Protein AF-A0A454XXC0-F1 (afdb_monomer_lite)

Organism: Pristionchus pacificus (NCBI:txid54126)

Sequence (74 aa):
MARGQQKLQSQQKNAEKMAKLKKAQGSDQKTAAQAALTYKCSVCMAQMPDPKTYKQHFENKHPKAALPAELVEA

Radius of gyration: 24.83 Å; chains: 1; bounding box: 59×27×56 Å

Structure (mmCIF, N/CA/C/O backbone):
data_AF-A0A454XXC0-F1
#
_entry.id   AF-A0A454XXC0-F1
#
loop_
_atom_site.group_PDB
_atom_site.id
_atom_site.type_symbol
_atom_site.label_atom_id
_atom_site.label_alt_id
_atom_site.label_comp_id
_atom_site.label_asym_id
_atom_site.label_entity_id
_atom_site.label_seq_id
_atom_site.pdbx_PDB_ins_code
_atom_site.Cartn_x
_atom_site.Cartn_y
_atom_site.Cartn_z
_atom_site.occupancy
_atom_site.B_iso_or_equiv
_atom_site.auth_seq_id
_atom_site.auth_comp_id
_atom_site.auth_asym_id
_atom_site.auth_atom_id
_atom_site.pdbx_PDB_model_num
ATOM 1 N N . MET A 1 1 ? -41.585 14.564 35.187 1.00 56.19 1 MET A N 1
ATOM 2 C CA . MET A 1 1 ? -40.384 14.820 34.353 1.00 56.19 1 MET A CA 1
ATOM 3 C C . MET A 1 1 ? -39.365 13.651 34.346 1.00 56.19 1 MET A C 1
ATOM 5 O O . MET A 1 1 ? -38.184 13.885 34.146 1.00 56.19 1 MET A O 1
ATOM 9 N N . ALA A 1 2 ? -39.784 12.376 34.457 1.00 58.59 2 ALA A N 1
ATOM 10 C CA . ALA A 1 2 ? -38.863 11.219 34.539 1.00 58.59 2 ALA A CA 1
ATOM 11 C C . ALA A 1 2 ? -38.366 10.661 33.181 1.00 58.59 2 ALA A C 1
ATOM 13 O O . ALA A 1 2 ? -37.317 10.026 33.109 1.00 58.59 2 ALA A O 1
ATOM 14 N N . ARG A 1 3 ? -39.080 10.932 32.075 1.00 70.12 3 ARG A N 1
ATOM 15 C CA . ARG A 1 3 ? -38.701 10.442 30.730 1.00 70.12 3 ARG A CA 1
ATOM 16 C C . ARG A 1 3 ? -37.455 11.122 30.149 1.00 70.12 3 ARG A C 1
ATOM 18 O O . ARG A 1 3 ? -36.745 10.518 29.351 1.00 70.12 3 ARG A O 1
ATOM 25 N N . GLY A 1 4 ? -37.174 12.365 30.548 1.00 78.12 4 GLY A N 1
ATOM 26 C CA . GLY A 1 4 ? -36.023 13.119 30.037 1.00 78.12 4 GLY A CA 1
ATOM 27 C C . GLY A 1 4 ? -34.689 12.535 30.501 1.00 78.12 4 GLY A C 1
ATOM 28 O O . GLY A 1 4 ? -33.762 12.387 29.708 1.00 78.12 4 GLY A O 1
ATOM 29 N N . GLN A 1 5 ? -34.617 12.118 31.765 1.00 79.94 5 GLN A N 1
ATOM 30 C CA . GLN A 1 5 ? -33.386 11.612 32.370 1.00 79.94 5 GLN A CA 1
ATOM 31 C C . GLN A 1 5 ? -32.989 10.238 31.805 1.00 79.94 5 GLN A C 1
ATOM 33 O O . GLN A 1 5 ? -31.822 10.019 31.484 1.00 79.94 5 GLN A O 1
ATOM 38 N N . GLN A 1 6 ? -33.963 9.354 31.553 1.00 80.50 6 GLN A N 1
ATOM 39 C CA . GLN A 1 6 ? -33.726 8.101 30.822 1.00 80.50 6 GLN A CA 1
ATOM 40 C C . GLN A 1 6 ? -33.249 8.341 29.379 1.00 80.50 6 GLN A C 1
ATOM 42 O O . GLN A 1 6 ? -32.369 7.626 28.890 1.00 80.50 6 GLN A O 1
ATOM 47 N N . LYS A 1 7 ? -33.773 9.369 28.695 1.00 82.88 7 LYS A N 1
ATOM 48 C CA . LYS A 1 7 ? -33.333 9.742 27.339 1.00 82.88 7 LYS A CA 1
ATOM 49 C C . LYS A 1 7 ? -31.902 10.300 27.322 1.00 82.88 7 LYS A C 1
ATOM 51 O O . LYS A 1 7 ? -31.142 10.027 26.397 1.00 82.88 7 LYS A O 1
ATOM 56 N N . LEU A 1 8 ? -31.508 11.068 28.333 1.00 81.06 8 LEU A N 1
ATOM 57 C CA . LEU A 1 8 ? -30.137 11.575 28.464 1.00 81.06 8 LEU A CA 1
ATOM 58 C C . LEU A 1 8 ? -29.141 10.454 28.774 1.00 81.06 8 LEU A C 1
ATOM 60 O O . LEU A 1 8 ? -28.101 10.359 28.125 1.00 81.06 8 LEU A O 1
ATOM 64 N N . GLN A 1 9 ? -29.491 9.556 29.695 1.00 85.12 9 GLN A N 1
ATOM 65 C CA . GLN A 1 9 ? -28.612 8.454 30.078 1.00 85.12 9 GLN A CA 1
ATOM 66 C C . GLN A 1 9 ? -28.405 7.446 28.933 1.00 85.12 9 GLN A C 1
ATOM 68 O O . GLN A 1 9 ? -27.306 6.923 28.753 1.00 85.12 9 GLN A O 1
ATOM 73 N N . SER A 1 10 ? -29.439 7.188 28.126 1.00 82.44 10 SER A N 1
ATOM 74 C CA . SER A 1 10 ? -29.325 6.328 26.938 1.00 82.44 10 SER A CA 1
ATOM 75 C C . SER A 1 10 ? -28.479 6.961 25.827 1.00 82.44 10 SER A C 1
ATOM 77 O O . SER A 1 10 ? -27.650 6.268 25.238 1.00 82.44 10 SER A O 1
ATOM 79 N N . GLN A 1 11 ? -28.610 8.271 25.587 1.00 82.62 11 GLN A N 1
ATOM 80 C CA . GLN A 1 11 ? -27.767 8.988 24.622 1.00 82.62 11 GLN A CA 1
ATOM 81 C C . GLN A 1 11 ? -26.290 9.003 25.034 1.00 82.62 11 GLN A C 1
ATOM 83 O O . GLN A 1 11 ? -25.436 8.722 24.195 1.00 82.62 11 GLN A O 1
ATOM 88 N N . GLN A 1 12 ? -25.984 9.243 26.315 1.00 85.38 12 GLN A N 1
ATOM 89 C CA . GLN A 1 12 ? -24.607 9.190 26.826 1.00 85.38 12 GLN A CA 1
ATOM 90 C C . GLN A 1 12 ? -23.992 7.798 26.647 1.00 85.38 12 GLN A C 1
ATOM 92 O O . GLN A 1 12 ? -22.924 7.673 26.052 1.00 85.38 12 GLN A O 1
ATOM 97 N N . LYS A 1 13 ? -24.713 6.738 27.036 1.00 87.69 13 LYS A N 1
ATOM 98 C CA . LYS A 1 13 ? -24.241 5.355 26.861 1.00 87.69 13 LYS A CA 1
ATOM 99 C C . LYS A 1 13 ? -23.994 4.995 25.395 1.00 87.69 13 LYS A C 1
ATOM 101 O O . LYS A 1 13 ? -23.060 4.252 25.102 1.00 87.69 13 LYS A O 1
ATOM 106 N N . ASN A 1 14 ? -24.814 5.493 24.469 1.00 84.50 14 ASN A N 1
ATOM 107 C CA . ASN A 1 14 ? -24.626 5.220 23.045 1.00 84.50 14 ASN A CA 1
ATOM 108 C C . ASN A 1 14 ? -23.441 6.005 22.460 1.00 84.50 14 ASN A C 1
ATOM 110 O O . ASN A 1 14 ? -22.639 5.445 21.715 1.00 84.50 14 ASN A O 1
ATOM 114 N N . ALA A 1 15 ? -23.282 7.273 22.848 1.00 83.44 15 ALA A N 1
ATOM 115 C CA . ALA A 1 15 ? -22.137 8.090 22.461 1.00 83.44 15 ALA A CA 1
ATOM 116 C C . ALA A 1 15 ? -20.816 7.493 22.972 1.00 83.44 15 ALA A C 1
ATOM 118 O O . ALA A 1 15 ? -19.854 7.397 22.213 1.00 83.44 15 ALA A O 1
ATOM 119 N N . GLU A 1 16 ? -20.782 7.004 24.214 1.00 84.00 16 GLU A N 1
ATOM 120 C CA . GLU A 1 16 ? -19.612 6.320 24.771 1.00 84.00 16 GLU A CA 1
ATOM 121 C C . GLU A 1 16 ? -19.295 5.012 24.044 1.00 84.00 16 GLU A C 1
ATOM 123 O O . GLU A 1 16 ? -18.127 4.729 23.780 1.00 84.00 16 GLU A O 1
ATOM 128 N N . LYS A 1 17 ? -20.308 4.215 23.680 1.00 83.69 17 LYS A N 1
ATOM 129 C CA . LYS A 1 17 ? -20.106 3.001 22.872 1.00 83.69 17 LYS A CA 1
ATOM 130 C C . LYS A 1 17 ? -19.536 3.338 21.498 1.00 83.69 17 LYS A C 1
ATOM 132 O O . LYS A 1 17 ? -18.558 2.723 21.093 1.00 83.69 17 LYS A O 1
ATOM 137 N N . MET A 1 18 ? -20.084 4.343 20.820 1.00 77.19 18 MET A N 1
ATOM 138 C CA . MET A 1 18 ? -19.591 4.798 19.517 1.00 77.19 18 MET A CA 1
ATOM 139 C C . MET A 1 18 ? -18.167 5.357 19.610 1.00 77.19 18 MET A C 1
ATOM 141 O O . MET A 1 18 ? -17.341 5.065 18.752 1.00 77.19 18 MET A O 1
ATOM 145 N N . ALA A 1 19 ? -17.842 6.108 20.664 1.00 76.69 19 ALA A N 1
ATOM 146 C CA . ALA A 1 19 ? -16.490 6.606 20.901 1.00 76.69 19 ALA A CA 1
ATOM 147 C C . ALA A 1 19 ? -15.503 5.463 21.182 1.00 76.69 19 ALA A C 1
ATOM 149 O O . ALA A 1 19 ? -14.402 5.464 20.638 1.00 76.69 19 ALA A O 1
ATOM 150 N N . LYS A 1 20 ? -15.900 4.456 21.972 1.00 76.12 20 LYS A N 1
ATOM 151 C CA . LYS A 1 20 ? -15.090 3.255 22.229 1.00 76.12 20 LYS A CA 1
ATOM 152 C C . LYS A 1 20 ? -14.883 2.427 20.964 1.00 76.12 20 LYS A C 1
ATOM 154 O O . LYS A 1 20 ? -13.763 2.001 20.724 1.00 76.12 20 LYS A O 1
ATOM 159 N N . LEU A 1 21 ? -15.913 2.263 20.133 1.00 70.06 21 LEU A N 1
ATOM 160 C CA . LEU A 1 21 ? -15.810 1.582 18.839 1.00 70.06 21 LEU A CA 1
ATOM 161 C C . LEU A 1 21 ? -14.871 2.327 17.884 1.00 70.06 21 LEU A C 1
ATOM 163 O O . LEU A 1 21 ? -13.970 1.709 17.335 1.00 70.06 21 LEU A O 1
ATOM 167 N N . LYS A 1 22 ? -14.996 3.656 17.767 1.00 65.81 22 LYS A N 1
ATOM 168 C CA . LYS A 1 22 ? -14.084 4.489 16.961 1.00 65.81 22 LYS A CA 1
ATOM 169 C C . LYS A 1 22 ? -12.639 4.464 17.465 1.00 65.81 22 LYS A C 1
ATOM 171 O O . LYS A 1 22 ? -11.722 4.605 16.673 1.00 65.81 22 LYS A O 1
ATOM 176 N N . LYS A 1 23 ? -12.430 4.303 18.775 1.00 64.81 23 LYS A N 1
ATOM 177 C CA . LYS A 1 23 ? -11.094 4.197 19.382 1.00 64.81 23 LYS A CA 1
ATOM 178 C C . LYS A 1 23 ? -10.513 2.780 19.272 1.00 64.81 23 LYS A C 1
ATOM 180 O O . LYS A 1 23 ? -9.298 2.630 19.262 1.00 64.81 23 LYS A O 1
ATOM 185 N N . ALA A 1 24 ? -11.376 1.762 19.202 1.00 63.72 24 ALA A N 1
ATOM 186 C CA . ALA A 1 24 ? -11.020 0.354 19.015 1.00 63.72 24 ALA A CA 1
ATOM 187 C C . ALA A 1 24 ? -10.801 -0.021 17.540 1.00 63.72 24 ALA A C 1
ATOM 189 O O . ALA A 1 24 ? -10.002 -0.912 17.258 1.00 63.72 24 ALA A O 1
ATOM 190 N N . GLN A 1 25 ? -11.435 0.689 16.600 1.00 61.94 25 GLN A N 1
ATOM 191 C CA . GLN A 1 25 ? -10.965 0.809 15.219 1.00 61.94 25 GLN A CA 1
ATOM 192 C C . GLN A 1 25 ? -9.656 1.609 15.241 1.00 61.94 25 GLN A C 1
ATOM 194 O O . GLN A 1 25 ? -9.607 2.802 14.951 1.00 61.94 25 GLN A O 1
ATOM 199 N N . GLY A 1 26 ? -8.582 0.952 15.683 1.00 56.81 26 GLY A N 1
ATOM 200 C CA . GLY A 1 26 ? -7.229 1.450 15.499 1.00 56.81 26 GLY A CA 1
ATOM 201 C C . GLY A 1 26 ? -7.068 1.835 14.035 1.00 56.81 26 GLY A C 1
ATOM 202 O O . GLY A 1 26 ? -7.479 1.071 13.165 1.00 56.81 26 GLY A O 1
ATOM 203 N N . SER A 1 27 ? -6.550 3.044 13.811 1.00 59.28 27 SER A N 1
ATOM 204 C CA . SER A 1 27 ? -6.362 3.662 12.500 1.00 59.28 27 SER A CA 1
ATOM 205 C C . SER A 1 27 ? -6.081 2.614 11.423 1.00 59.28 27 SER A C 1
ATOM 207 O O . SER A 1 27 ? -5.163 1.805 11.576 1.00 59.28 27 SER A O 1
ATOM 209 N N . ASP A 1 28 ? -6.878 2.656 10.355 1.00 59.97 28 ASP A N 1
ATOM 210 C CA . ASP A 1 28 ? -6.842 1.864 9.117 1.00 59.97 28 ASP A CA 1
ATOM 211 C C . ASP A 1 28 ? -5.490 1.913 8.356 1.00 59.97 28 ASP A C 1
ATOM 213 O O . ASP A 1 28 ? -5.408 1.740 7.149 1.00 59.97 28 ASP A O 1
ATOM 217 N N . GLN A 1 29 ? -4.369 2.104 9.049 1.00 58.38 29 GLN A N 1
ATOM 218 C CA . GLN A 1 29 ? -3.009 2.089 8.517 1.00 58.38 29 GLN A CA 1
ATOM 219 C C . GLN A 1 29 ? -2.712 0.804 7.741 1.00 58.38 29 GLN A C 1
ATOM 221 O O . GLN A 1 29 ? -1.978 0.835 6.762 1.00 58.38 29 GLN A O 1
ATOM 226 N N . LYS A 1 30 ? -3.299 -0.333 8.138 1.00 60.31 30 LYS A N 1
ATOM 227 C CA . LYS A 1 30 ? -3.114 -1.609 7.430 1.00 60.31 30 LYS A CA 1
ATOM 228 C C . LYS A 1 30 ? -3.821 -1.649 6.077 1.00 60.31 30 LYS A C 1
ATOM 230 O O . LYS A 1 30 ? -3.297 -2.271 5.158 1.00 60.31 30 LYS A O 1
ATOM 235 N N . THR A 1 31 ? -4.997 -1.039 5.959 1.00 61.62 31 THR A N 1
ATOM 236 C CA . THR A 1 31 ? -5.748 -0.967 4.697 1.00 61.62 31 THR A CA 1
ATOM 237 C C . THR A 1 31 ? -5.176 0.139 3.811 1.00 61.62 31 THR A C 1
ATOM 239 O O . THR A 1 31 ? -4.975 -0.086 2.622 1.00 61.62 31 THR A O 1
ATOM 242 N N . ALA A 1 32 ? -4.760 1.265 4.396 1.00 59.72 32 ALA A N 1
ATOM 243 C CA . ALA A 1 32 ? -4.025 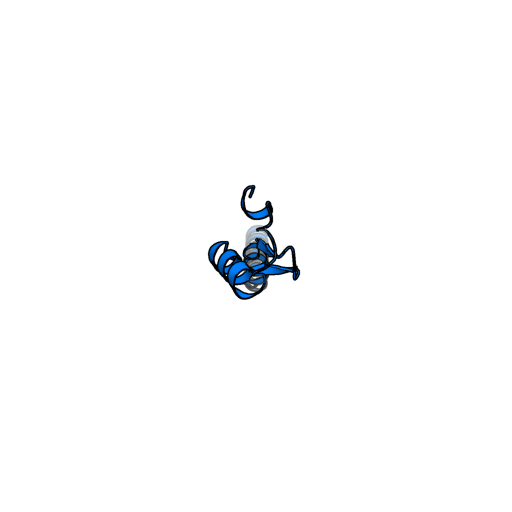2.324 3.706 1.00 59.72 32 ALA A CA 1
ATOM 244 C C . ALA A 1 32 ? -2.662 1.849 3.161 1.00 59.72 32 ALA A C 1
ATOM 246 O O . ALA A 1 32 ? -2.320 2.156 2.024 1.00 59.72 32 ALA A O 1
ATOM 247 N N . ALA A 1 33 ? -1.905 1.050 3.922 1.00 60.91 33 ALA A N 1
ATOM 248 C CA . ALA A 1 33 ? -0.630 0.488 3.467 1.00 60.91 33 ALA A CA 1
ATOM 249 C C . ALA A 1 33 ? -0.799 -0.529 2.326 1.00 60.91 33 ALA A C 1
ATOM 251 O O . ALA A 1 33 ? 0.049 -0.602 1.445 1.00 60.91 33 ALA A O 1
ATOM 252 N N . GLN A 1 34 ? -1.898 -1.291 2.315 1.00 61.81 34 GLN A N 1
ATOM 253 C CA . GLN A 1 34 ? -2.226 -2.183 1.197 1.00 61.81 34 GLN A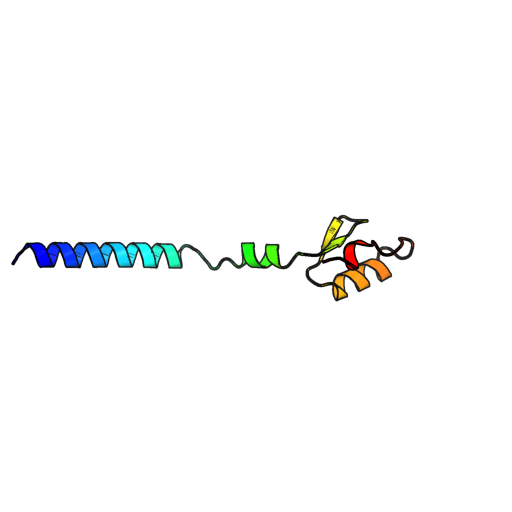 CA 1
ATOM 254 C C . GLN A 1 34 ? -2.668 -1.398 -0.041 1.00 61.81 34 GLN A C 1
ATOM 256 O O . GLN A 1 34 ? -2.267 -1.743 -1.146 1.00 61.81 34 GLN A O 1
ATOM 261 N N . ALA A 1 35 ? -3.423 -0.310 0.140 1.00 61.53 35 ALA A N 1
ATOM 262 C CA . ALA A 1 35 ? -3.778 0.601 -0.947 1.00 61.53 35 ALA A CA 1
ATOM 263 C C . ALA A 1 35 ? -2.558 1.333 -1.532 1.00 61.53 35 ALA A C 1
ATOM 265 O O . ALA A 1 35 ? -2.595 1.744 -2.686 1.00 61.53 35 ALA A O 1
ATOM 266 N N . ALA A 1 36 ? -1.478 1.475 -0.760 1.00 61.19 36 ALA A N 1
ATOM 267 C CA . ALA A 1 36 ? -0.229 2.063 -1.226 1.00 61.19 36 ALA A CA 1
ATOM 268 C C . ALA A 1 36 ? 0.625 1.105 -2.075 1.00 61.19 36 ALA A C 1
ATOM 270 O O . ALA A 1 36 ? 1.549 1.572 -2.721 1.00 61.19 36 ALA A O 1
ATOM 271 N N . LEU A 1 37 ? 0.354 -0.206 -2.096 1.00 65.75 37 LEU A N 1
ATOM 272 C CA . LEU A 1 37 ? 1.108 -1.195 -2.882 1.00 65.75 37 LEU A CA 1
ATOM 273 C C . LEU A 1 37 ? 0.447 -1.437 -4.246 1.00 65.75 37 LEU A C 1
ATOM 275 O O . LEU A 1 37 ? -0.072 -2.517 -4.527 1.00 65.75 37 LEU A O 1
ATOM 279 N N . THR A 1 38 ? 0.450 -0.412 -5.093 1.00 71.31 38 THR A N 1
ATOM 280 C CA . THR A 1 38 ? -0.273 -0.403 -6.373 1.00 71.31 38 THR A CA 1
ATOM 281 C C . THR A 1 38 ? 0.459 -1.110 -7.514 1.00 71.31 38 THR A C 1
ATOM 283 O O . THR A 1 38 ? -0.197 -1.669 -8.389 1.00 71.31 38 THR A O 1
ATOM 286 N N . TYR A 1 39 ? 1.795 -1.147 -7.517 1.00 73.75 39 TYR A N 1
ATOM 287 C CA . TYR A 1 39 ? 2.562 -1.671 -8.653 1.00 73.75 39 TYR A CA 1
ATOM 288 C C . TYR A 1 39 ? 3.064 -3.087 -8.389 1.00 73.75 39 TYR A C 1
ATOM 290 O O . TYR A 1 39 ? 3.774 -3.330 -7.416 1.00 73.75 39 TYR A O 1
ATOM 298 N N . LYS A 1 40 ? 2.757 -4.037 -9.274 1.00 78.56 40 LYS A N 1
ATOM 299 C CA . LYS A 1 40 ? 3.205 -5.433 -9.162 1.00 78.56 40 LYS A CA 1
ATOM 300 C C . LYS A 1 40 ? 4.196 -5.782 -10.270 1.00 78.56 40 LYS A C 1
ATOM 302 O O . LYS A 1 40 ? 3.930 -5.556 -11.442 1.00 78.56 40 LYS A O 1
ATOM 307 N N . CYS A 1 41 ? 5.322 -6.394 -9.909 1.00 80.62 41 CYS A N 1
ATOM 308 C CA . CYS A 1 41 ? 6.320 -6.865 -10.868 1.00 80.62 41 CYS A CA 1
ATOM 309 C C . CYS A 1 41 ? 5.815 -8.072 -11.655 1.00 80.62 41 CYS A C 1
ATOM 311 O O . CYS A 1 41 ? 5.452 -9.093 -11.076 1.00 80.62 41 CYS A O 1
ATOM 313 N N . SER A 1 42 ? 5.848 -7.988 -12.983 1.00 76.69 42 SER A N 1
ATOM 314 C CA . SER A 1 42 ? 5.444 -9.086 -13.869 1.00 76.69 42 SER A CA 1
ATOM 315 C C . SER A 1 42 ? 6.384 -10.296 -13.813 1.00 76.69 42 SER A C 1
ATOM 317 O O . SER A 1 42 ? 5.958 -11.410 -14.101 1.00 76.69 42 SER A O 1
ATOM 319 N N . VAL A 1 43 ? 7.648 -10.098 -13.422 1.00 78.44 43 VAL A N 1
ATOM 320 C CA . VAL A 1 43 ? 8.672 -11.154 -13.435 1.00 78.44 43 VAL A CA 1
ATOM 321 C C . VAL A 1 43 ? 8.748 -11.892 -12.098 1.00 78.44 43 VAL A C 1
ATOM 323 O O . VAL A 1 43 ? 8.755 -13.118 -12.074 1.00 78.44 43 VAL A O 1
ATOM 326 N N . CYS A 1 44 ? 8.800 -11.167 -10.977 1.00 84.12 44 CYS A N 1
ATOM 327 C CA . CYS A 1 44 ? 8.951 -11.764 -9.643 1.00 84.12 44 CYS A CA 1
ATOM 328 C C . CYS A 1 44 ? 7.756 -11.540 -8.706 1.00 84.12 44 CYS A C 1
ATOM 330 O O . CYS A 1 44 ? 7.806 -11.955 -7.552 1.00 84.12 44 CYS A O 1
ATOM 332 N N . MET A 1 45 ? 6.687 -10.887 -9.173 1.00 78.44 45 MET A N 1
ATOM 333 C CA . MET A 1 45 ? 5.470 -10.598 -8.400 1.00 78.44 45 MET A CA 1
ATOM 334 C C . MET A 1 45 ? 5.662 -9.725 -7.150 1.00 78.44 45 MET A C 1
ATOM 336 O O . MET A 1 45 ? 4.720 -9.576 -6.372 1.00 78.44 45 MET A O 1
ATOM 340 N N . ALA A 1 46 ? 6.831 -9.101 -6.977 1.00 80.44 46 ALA A N 1
ATOM 341 C CA . ALA A 1 46 ? 7.066 -8.123 -5.919 1.00 80.44 46 ALA A CA 1
ATOM 342 C C . ALA A 1 46 ? 6.123 -6.916 -6.062 1.00 80.44 46 ALA A C 1
ATOM 344 O O . ALA A 1 46 ? 5.949 -6.395 -7.165 1.00 80.44 46 ALA A O 1
ATOM 345 N N . GLN A 1 47 ? 5.529 -6.478 -4.952 1.00 77.81 47 GLN A N 1
ATOM 346 C CA . GLN A 1 47 ? 4.686 -5.284 -4.898 1.00 77.81 47 GLN A CA 1
ATOM 347 C C . GLN A 1 47 ? 5.525 -4.072 -4.488 1.00 77.81 47 GLN A C 1
ATOM 349 O O . GLN A 1 47 ? 6.255 -4.127 -3.499 1.00 77.81 47 GLN A O 1
ATOM 354 N N . MET A 1 48 ? 5.417 -2.987 -5.246 1.00 79.00 48 MET A N 1
ATOM 355 C CA . MET A 1 48 ? 6.145 -1.743 -5.050 1.00 79.00 48 MET A CA 1
ATOM 356 C C . MET A 1 48 ? 5.150 -0.592 -4.882 1.00 79.00 48 MET A C 1
ATOM 358 O O . MET A 1 48 ? 4.164 -0.532 -5.619 1.00 79.00 48 MET A O 1
ATOM 362 N N . PRO A 1 49 ? 5.401 0.331 -3.941 1.00 79.06 49 PRO A N 1
ATOM 363 C CA . PRO A 1 49 ? 4.473 1.424 -3.688 1.00 79.06 49 PRO A CA 1
ATOM 364 C C . PRO A 1 49 ? 4.582 2.577 -4.690 1.00 79.06 49 PRO A C 1
ATOM 366 O O . PRO A 1 49 ? 3.617 3.297 -4.916 1.00 79.06 49 PRO A O 1
ATOM 369 N N . ASP A 1 50 ? 5.742 2.728 -5.334 1.00 74.44 50 ASP A N 1
ATOM 370 C CA . ASP A 1 50 ? 6.021 3.856 -6.219 1.00 74.44 50 ASP A CA 1
ATOM 371 C C . ASP A 1 50 ? 6.572 3.389 -7.573 1.00 74.44 50 ASP A C 1
ATOM 373 O O . ASP A 1 50 ? 7.428 2.492 -7.621 1.00 74.44 50 ASP A O 1
ATOM 377 N N . PRO A 1 51 ? 6.209 4.069 -8.676 1.00 76.56 51 PRO A N 1
ATOM 378 C CA . PRO A 1 51 ? 6.699 3.730 -10.011 1.00 76.56 51 PRO A CA 1
ATOM 379 C C . PRO A 1 51 ? 8.212 3.967 -10.145 1.00 76.56 51 PRO A C 1
ATOM 381 O O . PRO A 1 51 ? 8.900 3.272 -10.894 1.00 76.56 51 PRO A O 1
ATOM 384 N N . LYS A 1 52 ? 8.777 4.903 -9.368 1.00 80.50 52 LYS A N 1
ATOM 385 C CA . LYS A 1 52 ? 10.227 5.148 -9.316 1.00 80.50 52 LYS A CA 1
ATOM 386 C C . LYS A 1 52 ? 10.980 3.938 -8.762 1.00 80.50 52 LYS A C 1
ATOM 388 O O . LYS A 1 52 ? 11.968 3.502 -9.353 1.00 80.50 52 LYS A O 1
ATOM 393 N N . THR A 1 53 ? 10.499 3.386 -7.650 1.00 82.50 53 THR A N 1
ATOM 394 C CA . THR A 1 53 ? 11.096 2.205 -7.015 1.00 82.50 53 THR A CA 1
ATOM 395 C C . THR A 1 53 ? 10.893 0.968 -7.890 1.00 82.50 53 THR A C 1
ATOM 397 O O . THR A 1 53 ? 11.783 0.127 -7.988 1.00 82.50 53 THR A O 1
ATOM 400 N N . TYR A 1 54 ? 9.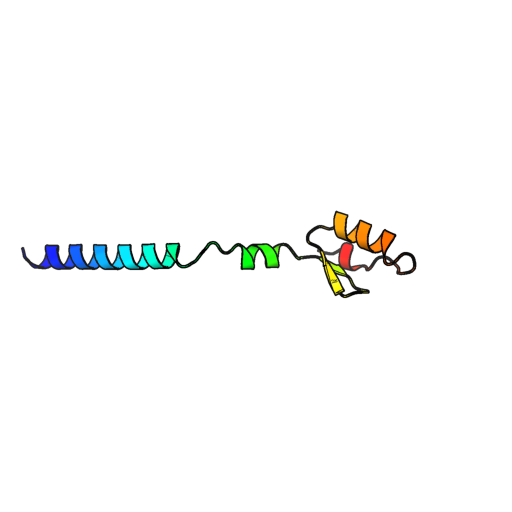769 0.897 -8.606 1.00 79.75 54 TYR A N 1
ATOM 401 C CA . TYR A 1 54 ? 9.501 -0.135 -9.602 1.00 79.75 54 TYR A CA 1
ATOM 402 C C . TYR A 1 54 ? 10.480 -0.094 -10.790 1.00 79.75 54 TYR A C 1
ATOM 404 O O . TYR A 1 54 ? 11.054 -1.122 -11.149 1.00 79.75 54 TYR A O 1
ATOM 412 N N . LYS A 1 55 ? 10.769 1.090 -11.347 1.00 78.06 55 LYS A N 1
ATOM 413 C CA . LYS A 1 55 ? 11.766 1.258 -12.419 1.00 78.06 55 LYS A CA 1
ATOM 414 C C . LYS A 1 55 ? 13.163 0.823 -11.971 1.00 78.06 55 LYS A C 1
ATOM 416 O O . LYS A 1 55 ? 13.804 0.021 -12.645 1.00 78.06 55 LYS A O 1
ATOM 421 N N . GLN A 1 56 ? 13.594 1.274 -10.792 1.00 83.12 56 GLN A N 1
ATOM 422 C CA . GLN A 1 56 ? 14.880 0.871 -10.212 1.00 83.12 56 GLN A CA 1
ATOM 423 C C . GLN A 1 56 ? 14.947 -0.635 -9.929 1.00 83.12 56 GLN A C 1
ATOM 425 O O . GLN A 1 56 ? 16.002 -1.252 -10.082 1.00 83.12 56 GLN A O 1
ATOM 430 N N . HIS A 1 57 ? 13.834 -1.245 -9.522 1.00 86.12 57 HIS A N 1
ATOM 431 C CA . HIS A 1 57 ? 13.735 -2.689 -9.345 1.00 86.12 57 HIS A CA 1
ATOM 432 C C . HIS A 1 57 ? 13.947 -3.428 -10.675 1.00 86.12 57 HIS A C 1
ATOM 434 O O . HIS A 1 57 ? 14.757 -4.354 -10.730 1.00 86.12 57 HIS A O 1
ATOM 440 N N . PHE A 1 58 ? 13.291 -2.990 -11.752 1.00 78.69 58 PHE A N 1
ATOM 441 C CA . PHE A 1 58 ? 13.432 -3.597 -13.078 1.00 78.69 58 PHE A CA 1
ATOM 442 C C . PHE A 1 58 ? 14.845 -3.461 -13.647 1.00 78.69 58 PHE A C 1
ATOM 444 O O . PHE A 1 58 ? 15.421 -4.460 -14.073 1.00 78.69 58 PHE A O 1
ATOM 451 N N . GLU A 1 59 ? 15.435 -2.268 -13.587 1.00 79.25 59 GLU A N 1
ATOM 452 C CA . GLU A 1 59 ? 16.780 -2.005 -14.117 1.00 79.25 59 GLU A CA 1
ATOM 453 C C . GLU A 1 59 ? 17.862 -2.839 -13.409 1.00 79.25 59 GLU A C 1
ATOM 455 O O . GLU A 1 59 ? 18.767 -3.358 -14.059 1.00 79.25 59 GLU A O 1
ATOM 460 N N . ASN A 1 60 ? 17.752 -3.030 -12.089 1.00 81.81 60 ASN A N 1
ATOM 461 C CA . ASN A 1 60 ? 18.767 -3.746 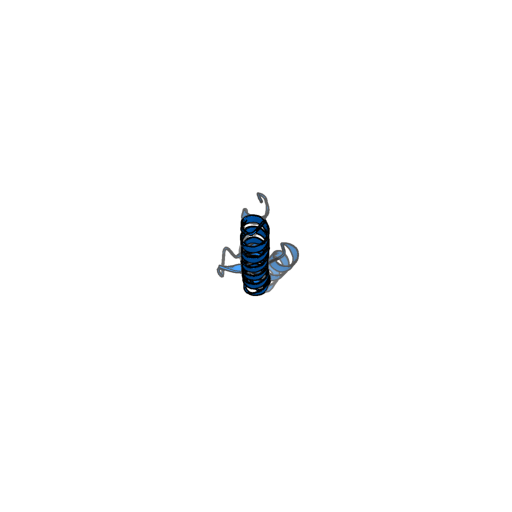-11.310 1.00 81.81 60 ASN A CA 1
ATOM 462 C C . ASN A 1 60 ? 18.545 -5.265 -11.227 1.00 81.81 60 ASN A C 1
ATOM 464 O O . ASN A 1 60 ? 19.512 -6.019 -11.111 1.00 81.81 60 ASN A O 1
ATOM 468 N N . LYS A 1 61 ? 17.289 -5.736 -11.2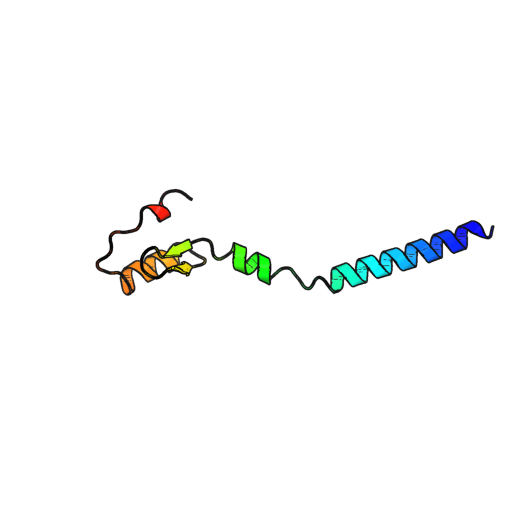06 1.00 77.75 61 LYS A N 1
ATOM 469 C CA . LYS A 1 61 ? 16.953 -7.159 -10.985 1.00 77.75 61 LYS A CA 1
ATOM 470 C C . LYS A 1 61 ? 16.498 -7.880 -12.248 1.00 77.75 61 LYS A C 1
ATOM 472 O O . LYS A 1 61 ? 16.650 -9.099 -12.327 1.00 77.75 61 LYS A O 1
ATOM 477 N N . HIS A 1 62 ? 15.988 -7.157 -13.242 1.00 79.00 62 HIS A N 1
ATOM 478 C CA . HIS A 1 62 ? 15.464 -7.723 -14.485 1.00 79.00 62 HIS A CA 1
ATOM 479 C C . HIS A 1 62 ? 16.081 -7.078 -15.744 1.00 79.00 62 HIS A C 1
ATOM 481 O O . HIS A 1 62 ? 15.347 -6.705 -16.656 1.00 79.00 62 HIS A O 1
ATOM 487 N N . PRO A 1 63 ? 17.423 -7.023 -15.876 1.00 68.81 63 PRO A N 1
ATOM 488 C CA . PRO A 1 63 ? 18.105 -6.316 -16.971 1.00 68.81 63 PRO A CA 1
ATOM 489 C C . PRO A 1 63 ? 17.883 -6.919 -18.373 1.00 68.81 63 PRO A C 1
ATOM 491 O O . PRO A 1 63 ? 18.296 -6.331 -19.366 1.00 68.81 63 PRO A O 1
ATOM 494 N N . LYS A 1 64 ? 17.266 -8.105 -18.469 1.00 63.94 64 LYS A N 1
ATOM 495 C CA . LYS A 1 64 ? 16.941 -8.787 -19.737 1.00 63.94 64 LYS A CA 1
ATOM 496 C C . LYS A 1 64 ? 15.444 -8.813 -20.063 1.00 63.94 64 LYS A C 1
ATOM 498 O O . LYS A 1 64 ? 15.083 -9.289 -21.135 1.00 63.94 64 LYS A O 1
ATOM 503 N N . ALA A 1 65 ? 14.577 -8.367 -19.154 1.00 60.56 65 ALA A N 1
ATOM 504 C CA . ALA A 1 65 ? 13.136 -8.370 -19.382 1.00 60.56 65 ALA A CA 1
ATOM 505 C C . ALA A 1 65 ? 12.709 -7.029 -19.990 1.00 60.56 65 ALA A C 1
ATOM 507 O O . ALA A 1 65 ? 13.068 -5.973 -19.472 1.00 60.56 65 ALA A O 1
ATOM 508 N N . ALA A 1 66 ? 11.947 -7.069 -21.086 1.00 59.72 66 ALA A N 1
ATOM 509 C CA . ALA A 1 66 ? 11.331 -5.872 -21.649 1.00 59.72 66 ALA A CA 1
ATOM 510 C C . ALA A 1 66 ? 10.379 -5.251 -20.615 1.00 59.72 66 ALA A C 1
ATOM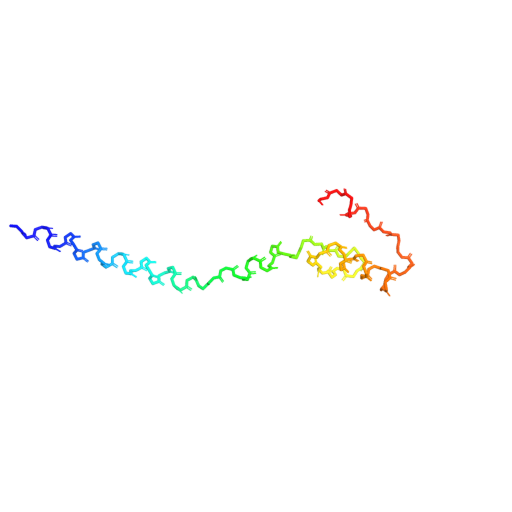 512 O O . ALA A 1 66 ? 9.645 -5.976 -19.938 1.00 59.72 66 ALA A O 1
ATOM 513 N N . LEU A 1 67 ? 10.427 -3.920 -20.481 1.00 56.31 67 LEU A N 1
ATOM 514 C CA . LEU A 1 67 ? 9.574 -3.154 -19.571 1.00 56.31 67 LEU A CA 1
ATOM 515 C C . LEU A 1 67 ? 8.109 -3.597 -19.748 1.00 56.31 67 LEU A C 1
ATOM 517 O O . LEU A 1 67 ? 7.590 -3.503 -20.862 1.00 56.31 67 LEU A O 1
ATOM 521 N N . PRO A 1 68 ? 7.445 -4.111 -18.700 1.00 59.88 68 PRO A N 1
ATOM 522 C CA . PRO A 1 68 ? 6.063 -4.548 -18.822 1.00 59.88 68 PRO A CA 1
ATOM 523 C C . PRO A 1 68 ? 5.161 -3.342 -19.103 1.00 59.88 68 PRO A C 1
ATOM 525 O O . PRO A 1 68 ? 5.242 -2.329 -18.409 1.00 59.88 68 PRO A O 1
ATOM 528 N N . ALA A 1 69 ? 4.295 -3.478 -20.112 1.00 54.94 69 ALA A N 1
ATOM 529 C CA . ALA A 1 69 ? 3.344 -2.460 -20.580 1.00 54.94 69 ALA A CA 1
ATOM 530 C C . ALA A 1 69 ? 2.362 -1.961 -19.496 1.00 54.94 69 ALA A C 1
ATOM 532 O O . ALA A 1 69 ? 1.747 -0.913 -19.648 1.00 54.94 69 ALA A O 1
ATOM 533 N N . GLU A 1 70 ? 2.293 -2.656 -18.362 1.00 52.88 70 GLU A N 1
ATOM 534 C CA . GLU A 1 70 ? 1.498 -2.314 -17.174 1.00 52.88 70 GLU A CA 1
ATOM 535 C C . GLU A 1 70 ? 1.930 -0.995 -16.491 1.00 52.88 70 GLU A C 1
ATOM 537 O O . GLU A 1 70 ? 1.242 -0.505 -15.605 1.00 52.88 70 GLU A O 1
ATOM 542 N N . LEU A 1 71 ? 3.068 -0.406 -16.880 1.00 52.84 71 LEU A N 1
ATOM 543 C CA . LEU A 1 71 ? 3.524 0.918 -16.422 1.00 52.84 71 LEU A CA 1
ATOM 544 C C . LEU A 1 71 ? 2.921 2.097 -17.215 1.00 52.84 71 LEU A C 1
ATOM 546 O O . LEU A 1 71 ? 3.209 3.242 -16.873 1.00 52.84 71 LEU A O 1
ATOM 550 N N . VAL A 1 72 ? 2.177 1.840 -18.299 1.00 47.03 72 VAL A N 1
ATOM 551 C CA . VAL A 1 72 ? 1.677 2.884 -19.219 1.00 47.03 72 VAL A CA 1
ATOM 552 C C . VAL A 1 72 ? 0.190 3.207 -19.003 1.00 47.03 72 VAL A C 1
ATOM 554 O O . VAL A 1 72 ? -0.237 4.293 -19.383 1.00 47.03 72 VAL A O 1
ATOM 557 N N . GLU A 1 73 ? -0.594 2.332 -18.362 1.00 40.72 73 GLU A N 1
ATOM 558 C CA . GLU A 1 73 ? -2.069 2.441 -18.350 1.00 40.72 73 GLU A CA 1
ATOM 559 C C . GLU A 1 73 ? -2.748 2.371 -16.965 1.00 40.72 73 GLU A C 1
ATOM 561 O O . GLU A 1 73 ? -3.893 1.930 -16.860 1.00 40.72 73 GLU A O 1
ATOM 566 N N . ALA A 1 74 ? -2.111 2.867 -15.899 1.00 41.66 74 ALA A N 1
ATOM 567 C CA . ALA A 1 74 ? -2.813 3.163 -14.640 1.00 41.66 74 ALA A CA 1
ATOM 568 C C . ALA A 1 74 ? -2.304 4.440 -13.965 1.00 41.66 74 ALA A C 1
ATOM 570 O O . ALA A 1 74 ? -1.069 4.565 -13.794 1.00 41.66 74 ALA A O 1
#

Secondary structure (DSSP, 8-state):
-HHHHHHHHHHHHHHHHHHHHHHHS--SHHHHHHHT--EE-TTT--EESSHHHHHHHHHHH-TTSPPPGGGS--

InterPro domains:
  IPR007513 Small EDRK-rich factor-like, N-terminal [PF04419] (1-37)
  IPR026939 ZNF706/At2g23090 superfamily [G3DSA:4.10.1050.10] (1-71)
  IPR045230 Zinc finger protein MBS1/2-like [PTHR21213] (1-73)

Foldseek 3Di:
DPVVVVVVVVVVVVVVVVVVVVVVPPPPVVVVVVVQQPDADPPPRDTDSDVVVVVVCCVPPPVPDDDPPVSPDD

pLDDT: mean 71.15, std 11.54, range [40.72, 87.69]